Protein AF-A0A1A9WB50-F1 (afdb_monomer_lite)

Sequence (138 aa):
MNKKSAKMNLQHIVDFELKKYSRGNWQLTPVTVKVYDLCKRMRDKTTMAYEAWTQYVITKDNEKIPCFGKGVRTGDPMILNIVIYHHVPFAAKAEYGVVGMNMEGRYKEVAIFQAFDKKNRLKSQSICVEIPGEIIRI

InterPro domains:
  IPR006601 Uncharacterised protein family DM11, Drosophila melanogaster [SM00675] (5-123)

pLDDT: mean 76.83, std 17.29, range [29.91, 95.75]

Foldseek 3Di:
DDPPPPPWDKKKKKKKWKWADDPNDTHTDPDIDMDIRLLVLLQDCPHLNVLQDNVFWDDDPPDRDDDPQPADPPVDPPDRSDDDTDGDDDDRDDDDDDPPDDPFFKMKMWMWMWMATPVRDTDPDIDIDIGIDGDDDD

Secondary structure (DSSP, 8-state):
----------EEEEEEEEEEEETTEEEEEEEEEEEESHHHHTT-TTSHHHHHTGGGEE-STTPPPPPTT-----S-TTS----PPEE------------S----EEEEEEEEEEEE-TT-PBPS--EEEEEEEEE---

Structure (mmCIF, N/CA/C/O backbone):
data_AF-A0A1A9WB50-F1
#
_entry.id   AF-A0A1A9WB50-F1
#
loop_
_atom_site.group_PDB
_atom_site.id
_atom_site.type_symbol
_atom_site.label_atom_id
_atom_site.label_alt_id
_atom_site.label_comp_id
_atom_site.label_asym_id
_atom_site.label_entity_id
_atom_site.label_seq_id
_atom_site.pdbx_PDB_ins_code
_atom_site.Cartn_x
_atom_site.Cartn_y
_atom_site.Cartn_z
_atom_site.occupancy
_atom_site.B_iso_or_equiv
_atom_site.auth_seq_id
_atom_site.auth_comp_id
_atom_site.auth_asym_id
_atom_site.auth_atom_id
_atom_site.pdbx_PDB_model_num
ATOM 1 N N . MET A 1 1 ? -37.455 9.705 20.189 1.00 31.58 1 MET A N 1
ATOM 2 C CA . MET A 1 1 ? -36.943 8.430 19.629 1.00 31.58 1 MET A CA 1
ATOM 3 C C . MET A 1 1 ? -35.478 8.597 19.233 1.00 31.58 1 MET A C 1
ATOM 5 O O . MET A 1 1 ? -35.180 9.190 18.205 1.00 31.58 1 MET A O 1
ATOM 9 N N . ASN A 1 2 ? -34.558 8.141 20.085 1.00 29.91 2 ASN A N 1
ATOM 10 C CA . ASN A 1 2 ? -33.113 8.285 19.891 1.00 29.91 2 ASN A CA 1
ATOM 11 C C . ASN A 1 2 ? -32.604 7.230 18.892 1.00 29.91 2 ASN A C 1
ATOM 13 O O . ASN A 1 2 ? -32.389 6.076 19.265 1.00 29.91 2 ASN A O 1
ATOM 17 N N . LYS A 1 3 ? -32.372 7.608 17.627 1.00 35.03 3 LYS A N 1
ATOM 18 C CA . LYS A 1 3 ? -31.566 6.795 16.701 1.00 35.03 3 LYS A CA 1
ATOM 19 C C . LYS A 1 3 ? -30.107 6.866 17.158 1.00 35.03 3 LYS A C 1
ATOM 21 O O . LYS A 1 3 ? -29.318 7.649 16.636 1.00 35.03 3 LYS A O 1
ATOM 26 N N . LYS A 1 4 ? -29.730 6.038 18.140 1.00 35.78 4 LYS A N 1
ATOM 27 C CA . LYS A 1 4 ? -28.322 5.694 18.374 1.00 35.78 4 LYS A CA 1
ATOM 28 C C . LYS A 1 4 ? -27.824 5.024 17.094 1.00 35.78 4 LYS A C 1
ATOM 30 O O . LYS A 1 4 ? -28.074 3.846 16.865 1.00 35.78 4 LYS A O 1
ATOM 35 N N . SER A 1 5 ? -27.189 5.811 16.226 1.00 33.16 5 SER A N 1
ATOM 36 C CA . SER A 1 5 ? -26.519 5.346 15.015 1.00 33.16 5 SER A CA 1
ATOM 37 C C . SER A 1 5 ? -25.542 4.243 15.415 1.00 33.16 5 SER A C 1
ATOM 39 O O . SER A 1 5 ? -24.488 4.520 15.988 1.00 33.16 5 SER A O 1
ATOM 41 N N . ALA A 1 6 ? -25.916 2.987 15.167 1.00 34.47 6 ALA A N 1
ATOM 42 C CA . ALA A 1 6 ? -25.081 1.835 15.449 1.00 34.47 6 ALA A CA 1
ATOM 43 C C . ALA A 1 6 ? -23.735 2.033 14.738 1.00 34.47 6 ALA A C 1
ATOM 45 O O . ALA A 1 6 ? -23.675 2.118 13.511 1.00 34.47 6 ALA A O 1
ATOM 46 N N . LYS A 1 7 ? -22.647 2.155 15.508 1.00 41.47 7 LYS A N 1
ATOM 47 C CA . LYS A 1 7 ? -21.290 2.199 14.959 1.00 41.47 7 LYS A CA 1
ATOM 48 C C . LYS A 1 7 ? -21.047 0.877 14.221 1.00 41.47 7 LYS A C 1
ATOM 50 O O . LYS A 1 7 ? -20.912 -0.190 14.825 1.00 41.47 7 LYS A O 1
ATOM 55 N N . MET A 1 8 ? -21.061 0.942 12.895 1.00 46.72 8 MET A N 1
ATOM 56 C CA . MET A 1 8 ? -20.751 -0.183 12.025 1.00 46.72 8 MET A CA 1
ATOM 57 C C . MET A 1 8 ? -19.227 -0.363 12.014 1.00 46.72 8 MET A C 1
ATOM 59 O O . MET A 1 8 ? -18.501 0.486 11.499 1.00 46.72 8 MET A O 1
ATOM 63 N N . ASN A 1 9 ? -18.737 -1.430 12.652 1.00 56.41 9 ASN A N 1
ATOM 64 C CA . ASN A 1 9 ? -17.346 -1.865 12.524 1.00 56.41 9 ASN A CA 1
ATOM 65 C C . ASN A 1 9 ? -17.189 -2.496 11.138 1.00 56.41 9 ASN A C 1
ATOM 67 O O . ASN A 1 9 ? -17.844 -3.494 10.854 1.00 56.41 9 ASN A O 1
ATOM 71 N N . LEU A 1 10 ? -16.395 -1.850 10.289 1.00 63.81 10 LEU A N 1
ATOM 72 C CA . LEU A 1 10 ? -16.093 -2.255 8.919 1.00 63.81 10 LEU A CA 1
ATOM 73 C C . LEU A 1 10 ? -14.678 -2.831 8.894 1.00 63.81 10 LEU A C 1
ATOM 75 O O . LEU A 1 10 ? -13.762 -2.209 9.446 1.00 63.81 10 LEU A O 1
ATOM 79 N N . GLN A 1 11 ? -14.510 -3.973 8.238 1.00 74.44 11 GLN A N 1
ATOM 80 C CA . GLN A 1 11 ? -13.194 -4.515 7.918 1.00 74.44 11 GLN A CA 1
ATOM 81 C C . GLN A 1 11 ? -12.727 -3.896 6.598 1.00 74.44 11 GLN A C 1
ATOM 83 O O . GLN A 1 11 ? -13.507 -3.789 5.653 1.00 74.44 11 GLN A O 1
ATOM 88 N N . HIS A 1 12 ? -11.477 -3.435 6.554 1.00 84.38 12 HIS A N 1
ATOM 89 C CA . HIS A 1 12 ? -10.905 -2.778 5.375 1.00 84.38 12 HIS A CA 1
ATOM 90 C C . HIS A 1 12 ? -9.689 -3.567 4.922 1.00 84.38 12 HIS A C 1
ATOM 92 O O . HIS A 1 12 ? -8.732 -3.706 5.688 1.00 84.38 12 HIS A O 1
ATOM 98 N N . ILE A 1 13 ? -9.755 -4.081 3.703 1.00 88.25 13 ILE A N 1
ATOM 99 C CA . ILE A 1 13 ? -8.689 -4.849 3.072 1.00 88.25 13 ILE A CA 1
ATOM 100 C C . ILE A 1 13 ? -8.138 -4.014 1.925 1.00 88.25 13 ILE A C 1
ATOM 102 O O . ILE A 1 13 ? -8.900 -3.351 1.220 1.00 88.25 13 ILE A O 1
ATOM 106 N N . VAL A 1 14 ? -6.820 -4.028 1.768 1.00 89.62 14 VAL A N 1
ATOM 107 C CA . VAL A 1 14 ? -6.163 -3.477 0.584 1.00 89.62 14 VAL A CA 1
ATOM 108 C C . VAL A 1 14 ? -5.287 -4.541 -0.031 1.00 89.62 14 VAL A C 1
ATOM 110 O O . VAL A 1 14 ? -4.489 -5.159 0.670 1.00 89.62 14 VAL A O 1
ATOM 113 N N . ASP A 1 15 ? -5.447 -4.730 -1.328 1.00 92.12 15 ASP A N 1
ATOM 114 C CA . ASP A 1 15 ? -4.567 -5.544 -2.149 1.00 92.12 15 ASP A CA 1
ATOM 115 C C . ASP A 1 15 ? -3.651 -4.634 -2.953 1.00 92.12 15 ASP A C 1
ATOM 117 O O . ASP A 1 15 ? -4.130 -3.733 -3.634 1.00 92.12 15 ASP A O 1
ATOM 121 N N . PHE A 1 16 ? -2.350 -4.873 -2.863 1.00 92.75 16 PHE A N 1
ATOM 122 C CA . PHE A 1 16 ? -1.329 -4.208 -3.653 1.00 92.75 16 PHE A CA 1
ATOM 123 C C . PHE A 1 16 ? -0.746 -5.206 -4.645 1.00 92.75 16 PHE A C 1
ATOM 125 O O . PHE A 1 16 ? -0.238 -6.264 -4.262 1.00 92.75 16 PHE A O 1
ATOM 132 N N . GLU A 1 17 ? -0.807 -4.855 -5.922 1.00 94.94 17 GLU A N 1
ATOM 133 C CA . GLU A 1 17 ? -0.190 -5.596 -7.013 1.00 94.94 17 GLU A CA 1
ATOM 134 C C . GLU A 1 17 ? 0.879 -4.730 -7.664 1.00 94.94 17 GLU A C 1
ATOM 136 O O . GLU A 1 17 ? 0.584 -3.646 -8.173 1.00 94.94 17 GLU A O 1
ATOM 141 N N . LEU A 1 18 ? 2.113 -5.223 -7.719 1.00 93.00 18 LEU A N 1
ATOM 142 C CA . LEU A 1 18 ? 3.160 -4.558 -8.478 1.00 93.00 18 LEU A CA 1
ATOM 143 C C . LEU A 1 18 ? 3.188 -5.118 -9.904 1.00 93.00 18 LEU A C 1
ATOM 145 O O . LEU A 1 18 ? 3.350 -6.326 -10.109 1.00 93.00 18 LEU A O 1
ATOM 149 N N . LYS A 1 19 ? 3.047 -4.243 -10.903 1.00 95.25 19 LYS A N 1
ATOM 150 C CA . LYS A 1 19 ? 3.078 -4.601 -12.328 1.00 95.25 19 LYS A CA 1
ATOM 151 C C . LYS A 1 19 ? 4.270 -3.948 -13.008 1.00 95.25 19 LYS A C 1
ATOM 153 O O . LYS A 1 19 ? 4.469 -2.746 -12.872 1.00 95.25 19 LYS A O 1
ATOM 158 N N . LYS A 1 20 ? 5.036 -4.724 -13.774 1.00 94.38 20 LYS A N 1
ATOM 159 C CA . LYS A 1 20 ? 6.160 -4.247 -14.588 1.00 94.38 20 LYS A CA 1
ATOM 160 C C . LYS A 1 20 ? 5.695 -4.003 -16.014 1.00 94.38 20 LYS A C 1
ATOM 162 O O . LYS A 1 20 ? 5.036 -4.856 -16.604 1.00 94.38 20 LYS A O 1
ATOM 167 N N . TYR A 1 21 ? 6.059 -2.872 -16.598 1.00 95.31 21 TYR A N 1
ATOM 168 C CA . TYR A 1 21 ? 5.835 -2.640 -18.018 1.00 95.31 21 TYR A CA 1
ATOM 169 C C . TYR A 1 21 ? 6.881 -3.396 -18.842 1.00 95.31 21 TYR A C 1
ATOM 171 O O . TYR A 1 21 ? 8.083 -3.194 -18.671 1.00 95.31 21 TYR A O 1
ATOM 179 N N . SER A 1 22 ? 6.437 -4.270 -19.743 1.00 92.88 22 SER A N 1
ATOM 180 C CA . SER A 1 22 ? 7.311 -5.025 -20.640 1.00 92.88 22 SER A CA 1
ATOM 181 C C . SER A 1 22 ? 6.629 -5.248 -21.984 1.00 92.88 22 SER A C 1
ATOM 183 O O . SER A 1 22 ? 5.461 -5.632 -22.039 1.00 92.88 22 SER A O 1
ATOM 185 N N . ARG A 1 23 ? 7.364 -5.000 -23.077 1.00 92.44 23 ARG A N 1
ATOM 186 C CA . ARG A 1 23 ? 6.921 -5.247 -24.464 1.00 92.44 23 ARG A CA 1
ATOM 187 C C . ARG A 1 23 ? 5.527 -4.683 -24.793 1.00 92.44 23 ARG A C 1
ATOM 189 O O . ARG A 1 23 ? 4.734 -5.334 -25.462 1.00 92.44 23 ARG A O 1
ATOM 196 N N . GLY A 1 24 ? 5.225 -3.477 -24.315 1.00 92.69 24 GLY A N 1
ATOM 197 C CA . GLY A 1 24 ? 3.960 -2.804 -24.624 1.00 92.69 24 GLY A CA 1
ATOM 198 C C . GLY A 1 24 ? 2.801 -3.104 -23.670 1.00 92.69 24 GLY A C 1
ATOM 199 O O . GLY A 1 24 ? 1.713 -2.581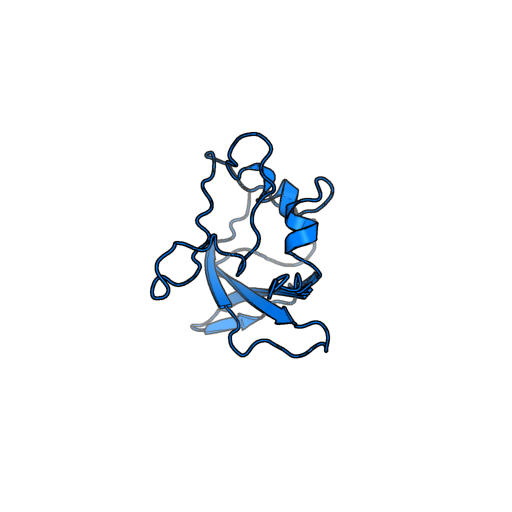 -23.883 1.00 92.69 24 GLY A O 1
ATOM 200 N N . ASN A 1 25 ? 2.995 -3.923 -22.628 1.00 95.62 25 ASN A N 1
ATOM 201 C CA . ASN A 1 25 ? 1.921 -4.272 -21.698 1.00 95.62 25 ASN A CA 1
ATOM 202 C C . ASN A 1 25 ? 2.396 -4.354 -20.235 1.00 95.62 25 ASN A C 1
ATOM 204 O O . ASN A 1 25 ? 3.578 -4.545 -19.947 1.00 95.62 25 ASN A O 1
ATOM 208 N N . TRP A 1 26 ? 1.457 -4.223 -19.302 1.00 95.75 26 TRP A N 1
ATOM 209 C CA . TRP A 1 26 ? 1.679 -4.374 -17.868 1.00 95.75 26 TRP A CA 1
ATOM 210 C C . TRP A 1 26 ? 1.607 -5.849 -17.468 1.00 95.75 26 TRP A C 1
ATOM 212 O O . TRP A 1 26 ? 0.557 -6.476 -17.573 1.00 95.75 26 TRP A O 1
ATOM 222 N N . GLN A 1 27 ? 2.720 -6.390 -16.982 1.00 94.19 27 GLN A N 1
ATOM 223 C CA . GLN A 1 27 ? 2.848 -7.768 -16.516 1.00 94.19 27 GLN A CA 1
ATOM 224 C C . GLN A 1 27 ? 2.839 -7.805 -14.989 1.00 94.19 27 GLN A C 1
ATOM 226 O O . GLN A 1 27 ? 3.559 -7.036 -14.349 1.00 94.19 27 GLN A O 1
ATOM 231 N N . LEU A 1 28 ? 2.038 -8.691 -14.398 1.00 92.75 28 LEU A N 1
ATOM 232 C CA . LEU A 1 28 ? 2.035 -8.896 -12.950 1.00 92.75 28 LEU A CA 1
ATOM 233 C C . LEU A 1 28 ? 3.388 -9.463 -12.503 1.00 92.75 28 LEU A C 1
ATOM 235 O O . LEU A 1 28 ? 3.924 -10.377 -13.129 1.00 92.75 28 LEU A O 1
ATOM 239 N N . THR A 1 29 ? 3.941 -8.910 -11.430 1.00 89.75 29 THR A N 1
ATOM 240 C CA . THR A 1 29 ? 5.152 -9.443 -10.798 1.00 89.75 29 THR A CA 1
ATOM 241 C C . THR A 1 29 ? 4.782 -10.420 -9.675 1.00 89.75 29 THR A C 1
ATOM 243 O O . THR A 1 29 ? 3.642 -10.413 -9.212 1.00 89.75 29 THR A O 1
ATOM 246 N N . PRO A 1 30 ? 5.729 -11.228 -9.165 1.00 88.06 30 PRO A N 1
ATOM 247 C CA . PRO A 1 30 ? 5.493 -12.043 -7.970 1.00 88.06 30 PRO A CA 1
ATOM 248 C C . PRO A 1 30 ? 5.190 -11.223 -6.701 1.00 88.06 30 PRO A C 1
ATOM 250 O O . PRO A 1 30 ? 4.746 -11.782 -5.700 1.00 88.06 30 PRO A O 1
ATOM 253 N N . VAL A 1 31 ? 5.440 -9.908 -6.719 1.00 86.06 31 VAL A N 1
ATOM 254 C CA . VAL A 1 31 ? 5.224 -9.025 -5.572 1.00 86.06 31 VAL A CA 1
ATOM 255 C C . VAL A 1 31 ? 3.743 -8.665 -5.483 1.00 86.06 31 VAL A C 1
ATOM 257 O O . VAL A 1 31 ? 3.226 -7.834 -6.234 1.00 86.06 31 VAL A O 1
ATOM 260 N N . THR A 1 32 ? 3.069 -9.298 -4.526 1.00 89.19 32 THR A N 1
ATOM 261 C CA . THR A 1 32 ? 1.690 -8.999 -4.134 1.00 89.19 32 THR A CA 1
ATOM 262 C C . THR A 1 32 ? 1.615 -8.889 -2.616 1.00 89.19 32 THR A C 1
ATOM 264 O O . THR A 1 32 ? 2.225 -9.679 -1.895 1.00 89.19 32 THR A O 1
ATOM 267 N N . VAL A 1 33 ? 0.895 -7.887 -2.113 1.00 88.75 33 VAL A N 1
ATOM 268 C CA . VAL A 1 33 ? 0.768 -7.638 -0.672 1.00 88.75 33 VAL A CA 1
ATOM 269 C C . VAL A 1 33 ? -0.693 -7.411 -0.328 1.00 88.75 33 VAL A C 1
ATOM 271 O O . VAL A 1 33 ? -1.330 -6.509 -0.858 1.00 88.75 33 VAL A O 1
ATOM 274 N N . LYS A 1 34 ? -1.220 -8.199 0.611 1.00 91.19 34 LYS A N 1
ATOM 275 C CA . LYS A 1 34 ? -2.572 -8.017 1.147 1.00 91.19 34 LYS A CA 1
ATOM 276 C C . LYS A 1 34 ? -2.502 -7.479 2.569 1.00 91.19 34 LYS A C 1
ATOM 278 O O . LYS A 1 34 ? -1.908 -8.091 3.458 1.00 91.19 34 LYS A O 1
ATOM 283 N N . VAL A 1 35 ? -3.141 -6.339 2.799 1.00 88.50 35 VAL A N 1
ATOM 284 C CA . VAL A 1 35 ? -3.196 -5.669 4.095 1.00 88.50 35 VAL A CA 1
ATOM 285 C C . VAL A 1 35 ? -4.594 -5.784 4.681 1.00 88.50 35 VAL A C 1
ATOM 287 O O . VAL A 1 35 ? -5.549 -5.196 4.180 1.00 88.50 35 VAL A O 1
ATOM 290 N N . TYR A 1 36 ? -4.698 -6.506 5.794 1.00 88.00 36 TYR A N 1
ATOM 291 C CA . TYR A 1 36 ? -5.926 -6.605 6.579 1.00 88.00 36 TYR A CA 1
ATOM 292 C C . TYR A 1 36 ? -6.020 -5.489 7.617 1.00 88.00 36 TYR A C 1
ATOM 294 O O . TYR A 1 36 ? -5.018 -5.104 8.230 1.00 88.00 36 TYR A O 1
ATOM 302 N N . ASP A 1 37 ? -7.250 -5.024 7.839 1.00 87.06 37 ASP A N 1
ATOM 303 C CA . ASP A 1 37 ? -7.597 -3.961 8.779 1.00 87.06 37 ASP A CA 1
ATOM 304 C C . ASP A 1 37 ? -6.734 -2.711 8.593 1.00 87.06 37 ASP A C 1
ATOM 306 O O . ASP A 1 37 ? -6.167 -2.176 9.550 1.00 87.06 37 ASP A O 1
ATOM 310 N N . LEU A 1 38 ? -6.657 -2.215 7.353 1.00 85.50 38 LEU A N 1
ATOM 311 C CA . LEU A 1 38 ? -5.827 -1.064 6.986 1.00 85.50 38 LEU A CA 1
ATOM 312 C C . LEU A 1 38 ? -6.000 0.112 7.960 1.00 85.50 38 LEU A C 1
ATOM 314 O O . LEU A 1 38 ? -5.017 0.634 8.472 1.00 85.50 38 LEU A O 1
ATOM 318 N N . CYS A 1 39 ? -7.240 0.474 8.310 1.00 84.19 39 CYS A N 1
ATOM 319 C CA . CYS A 1 39 ? -7.516 1.558 9.260 1.00 84.19 39 CYS A CA 1
ATOM 320 C C . CYS A 1 39 ? -6.841 1.384 10.625 1.00 84.19 39 CYS A C 1
ATOM 322 O O . CYS A 1 39 ? -6.585 2.366 11.322 1.00 84.19 39 CYS A O 1
ATOM 324 N N . LYS A 1 40 ? -6.703 0.136 11.082 1.00 87.50 40 LYS A N 1
ATOM 325 C CA . LYS A 1 40 ? -6.045 -0.186 12.346 1.00 87.50 40 LYS A CA 1
ATOM 326 C C . LYS A 1 40 ? -4.540 -0.019 12.172 1.00 87.50 40 LYS A C 1
ATOM 328 O O . LYS A 1 40 ? -3.933 0.665 12.986 1.00 87.50 40 LYS A O 1
ATOM 333 N N . ARG A 1 41 ? -3.982 -0.553 11.081 1.00 88.19 41 ARG A N 1
ATOM 334 C CA . ARG A 1 41 ? -2.550 -0.449 10.768 1.00 88.19 41 ARG A CA 1
ATOM 335 C C . ARG A 1 41 ? -2.088 0.995 10.577 1.00 88.19 41 ARG A C 1
ATOM 337 O O . ARG A 1 41 ? -1.109 1.395 11.176 1.00 88.19 41 ARG A O 1
ATOM 344 N N . MET A 1 42 ? -2.875 1.832 9.904 1.00 86.69 42 MET A N 1
ATOM 345 C CA . MET A 1 42 ? -2.630 3.281 9.784 1.00 86.69 42 MET A CA 1
ATOM 346 C C . MET A 1 42 ? -2.504 4.022 11.131 1.00 86.69 42 MET A C 1
ATOM 348 O O . MET A 1 42 ? -2.128 5.185 11.162 1.00 86.69 42 MET A O 1
ATOM 352 N N . ARG A 1 43 ? -2.885 3.413 12.258 1.00 87.06 43 ARG A N 1
ATOM 353 C CA . ARG A 1 43 ? -2.757 4.015 13.597 1.00 87.06 43 ARG A CA 1
ATOM 354 C C . ARG A 1 43 ? -1.732 3.303 14.470 1.00 87.06 43 ARG A C 1
ATOM 356 O O . ARG A 1 43 ? -1.490 3.736 15.592 1.00 87.06 43 ARG A O 1
ATOM 363 N N . ASP A 1 44 ? -1.181 2.202 13.981 1.00 89.00 44 ASP A N 1
ATOM 364 C CA . ASP A 1 44 ? -0.247 1.366 14.706 1.00 89.00 44 ASP A CA 1
ATOM 365 C C . ASP A 1 44 ? 1.176 1.720 14.281 1.00 89.00 44 ASP A C 1
ATOM 367 O O . ASP A 1 44 ? 1.597 1.409 13.164 1.00 89.00 44 ASP A O 1
ATOM 371 N N . LYS A 1 45 ? 1.903 2.358 15.206 1.00 88.62 45 LYS A N 1
ATOM 372 C CA . LYS A 1 45 ? 3.266 2.867 15.001 1.00 88.62 45 LYS A CA 1
ATOM 373 C C . LYS A 1 45 ? 4.286 1.786 14.650 1.00 88.62 45 LYS A C 1
ATOM 375 O O . LYS A 1 45 ? 5.368 2.118 14.193 1.00 88.62 45 LYS A O 1
ATOM 380 N N . THR A 1 46 ? 3.949 0.520 14.876 1.00 88.06 46 THR A N 1
ATOM 381 C CA . THR A 1 46 ? 4.823 -0.624 14.588 1.00 88.06 46 THR A CA 1
ATOM 382 C C . THR A 1 46 ? 4.638 -1.180 13.178 1.00 88.06 46 THR A C 1
ATOM 384 O O . THR A 1 46 ? 5.333 -2.112 12.784 1.00 88.06 46 THR A O 1
ATOM 387 N N . THR A 1 47 ? 3.679 -0.655 12.410 1.00 86.94 47 THR A N 1
ATOM 388 C CA . THR A 1 47 ? 3.351 -1.195 11.089 1.00 86.94 47 THR A CA 1
ATOM 389 C C . THR A 1 47 ? 3.958 -0.374 9.960 1.00 86.94 47 THR A C 1
ATOM 391 O O . THR A 1 47 ? 3.994 0.854 10.013 1.00 86.94 47 THR A O 1
ATOM 394 N N . MET A 1 48 ? 4.301 -1.063 8.868 1.00 82.25 48 MET A N 1
ATOM 395 C CA . MET A 1 48 ? 4.801 -0.452 7.631 1.00 82.25 48 MET A CA 1
ATOM 396 C C . MET A 1 48 ? 3.873 0.643 7.083 1.00 82.25 48 MET A C 1
ATOM 398 O O . MET A 1 48 ? 4.345 1.623 6.530 1.00 82.25 48 MET A O 1
ATOM 402 N N . ALA A 1 49 ? 2.551 0.523 7.261 1.00 84.00 49 ALA A N 1
ATOM 403 C CA . ALA A 1 49 ? 1.611 1.558 6.825 1.00 84.00 49 ALA A CA 1
ATOM 404 C C . ALA A 1 49 ? 1.793 2.880 7.595 1.00 84.00 49 ALA A C 1
ATOM 406 O O . ALA A 1 49 ? 1.627 3.956 7.018 1.00 84.00 49 ALA A O 1
ATOM 407 N N . TYR A 1 50 ? 2.133 2.805 8.886 1.00 86.00 50 TYR A N 1
ATOM 408 C CA . TYR A 1 50 ? 2.400 3.989 9.694 1.00 86.00 50 TYR A CA 1
ATOM 409 C C . TYR A 1 50 ? 3.760 4.593 9.383 1.00 86.00 50 TYR A C 1
ATOM 411 O O . TYR A 1 50 ? 3.849 5.794 9.135 1.00 86.00 50 TYR A O 1
ATOM 419 N N . GLU A 1 51 ? 4.788 3.753 9.340 1.00 87.06 51 GLU A N 1
ATOM 420 C CA . GLU A 1 51 ? 6.162 4.168 9.075 1.00 87.06 51 GLU A CA 1
ATOM 421 C C . GLU A 1 51 ? 6.344 4.716 7.649 1.00 87.06 51 GLU A C 1
ATOM 423 O O . GLU A 1 51 ? 6.890 5.795 7.457 1.00 87.06 51 GLU A O 1
ATOM 428 N N . ALA A 1 52 ? 5.824 4.044 6.624 1.00 82.75 52 ALA A N 1
ATOM 429 C CA . ALA A 1 52 ? 6.024 4.492 5.247 1.00 82.75 52 ALA A CA 1
ATOM 430 C C . ALA A 1 52 ? 5.151 5.700 4.868 1.00 82.75 52 ALA A C 1
ATOM 432 O O . ALA A 1 52 ? 5.468 6.401 3.909 1.00 82.75 52 ALA A O 1
ATOM 433 N N . TRP A 1 53 ? 4.038 5.936 5.575 1.00 85.56 53 TRP A N 1
ATOM 434 C CA . TRP A 1 53 ? 3.027 6.892 5.120 1.00 85.56 53 TRP A CA 1
ATOM 435 C C . TRP A 1 53 ? 2.346 7.683 6.234 1.00 85.56 53 TRP A C 1
ATOM 437 O O . TRP A 1 53 ? 2.442 8.911 6.265 1.00 85.56 53 TRP A O 1
ATOM 447 N N . THR A 1 54 ? 1.589 7.034 7.123 1.00 87.19 54 THR A N 1
ATOM 448 C CA . THR A 1 54 ? 0.602 7.790 7.910 1.00 87.19 54 THR A CA 1
ATOM 449 C C . THR A 1 54 ? 1.193 8.625 9.037 1.00 87.19 54 THR A C 1
ATOM 451 O O . THR A 1 54 ? 0.509 9.527 9.515 1.00 87.19 54 THR A O 1
ATOM 454 N N . GLN A 1 55 ? 2.448 8.395 9.431 1.00 87.06 55 GLN A N 1
ATOM 455 C CA . GLN A 1 55 ? 3.157 9.283 10.357 1.00 87.06 55 GLN A CA 1
ATOM 456 C C . GLN A 1 55 ? 3.326 10.713 9.822 1.00 87.06 55 GLN A C 1
ATOM 458 O O . GLN A 1 55 ? 3.485 11.643 10.606 1.00 87.06 55 GLN A O 1
ATOM 463 N N . TYR A 1 56 ? 3.255 10.893 8.500 1.00 88.81 56 TYR A N 1
ATOM 464 C CA . TYR A 1 56 ? 3.405 12.189 7.841 1.00 88.81 56 TYR A CA 1
ATOM 465 C C . TYR A 1 56 ? 2.067 12.903 7.607 1.00 88.81 56 TYR A C 1
ATOM 467 O O . TYR A 1 56 ? 2.052 14.001 7.055 1.00 88.81 56 TYR A O 1
ATOM 475 N N . VAL A 1 57 ? 0.940 12.300 8.008 1.00 87.69 57 VAL A N 1
ATOM 476 C CA . VAL A 1 57 ? -0.391 12.915 7.912 1.00 87.69 57 VAL A CA 1
ATOM 477 C C . VAL A 1 57 ? -0.567 13.937 9.036 1.00 87.69 57 VAL A C 1
ATOM 479 O O . VAL A 1 57 ? -0.528 13.591 10.214 1.00 87.69 57 VAL A O 1
ATOM 482 N N . ILE A 1 58 ? -0.843 15.186 8.669 1.00 84.56 58 ILE A N 1
ATOM 483 C CA . ILE A 1 58 ? -1.217 16.262 9.584 1.00 84.56 58 ILE A CA 1
ATOM 484 C C . ILE A 1 58 ? -2.645 16.004 10.074 1.00 84.56 58 ILE A C 1
ATOM 486 O O . ILE A 1 58 ? -3.607 16.021 9.302 1.00 84.56 58 ILE A O 1
ATOM 490 N N . THR A 1 59 ? -2.787 15.790 11.377 1.00 79.00 59 THR A N 1
ATOM 491 C CA . THR A 1 59 ? -4.076 15.739 12.076 1.00 79.00 59 THR A CA 1
ATOM 492 C C . THR A 1 59 ? -4.237 16.982 12.941 1.00 79.00 59 THR A C 1
ATOM 494 O O . THR A 1 59 ? -3.247 17.498 13.455 1.00 79.00 59 THR A O 1
ATOM 497 N N . LYS A 1 60 ? -5.474 17.449 13.156 1.00 73.25 60 LYS A N 1
ATOM 498 C CA . LYS A 1 60 ? -5.740 18.427 14.223 1.00 73.25 60 LYS A CA 1
ATOM 499 C C . LYS A 1 60 ? -5.373 17.806 15.575 1.00 73.25 60 LYS A C 1
ATOM 501 O O . LYS A 1 60 ? -5.481 16.588 15.726 1.00 73.25 60 LYS A O 1
ATOM 506 N N . ASP A 1 61 ? -4.918 18.622 16.523 1.00 56.12 61 ASP A N 1
ATOM 507 C CA . ASP A 1 61 ? -4.341 18.153 17.787 1.00 56.12 61 ASP A CA 1
ATOM 508 C C . ASP A 1 61 ? -5.191 17.060 18.462 1.00 56.12 61 ASP A C 1
ATOM 510 O O . ASP A 1 61 ? -6.382 17.236 18.724 1.00 56.12 61 ASP A O 1
ATOM 514 N N . ASN A 1 62 ? -4.562 15.907 18.728 1.00 57.12 62 ASN A N 1
ATOM 515 C CA . ASN A 1 62 ? -5.153 14.691 19.310 1.00 57.12 62 ASN A CA 1
ATOM 516 C C . ASN A 1 62 ? -6.278 13.992 18.515 1.00 57.12 62 ASN A C 1
ATOM 518 O O . ASN A 1 62 ? -6.864 13.019 19.011 1.00 57.12 62 ASN A O 1
ATOM 522 N N . GLU A 1 63 ? -6.571 14.396 17.278 1.00 71.56 63 GLU A N 1
ATOM 523 C CA . GLU A 1 63 ? -7.517 13.662 16.439 1.00 71.56 63 GLU A CA 1
ATOM 524 C C . GLU A 1 63 ? -6.893 12.387 15.857 1.00 71.56 63 GLU A C 1
ATOM 526 O O . GLU A 1 63 ? -5.758 12.343 15.387 1.00 71.56 63 GLU A O 1
ATOM 531 N N . LYS A 1 64 ? -7.665 11.295 15.872 1.00 73.25 64 LYS A N 1
ATOM 532 C CA . LYS A 1 64 ? -7.235 10.030 15.266 1.00 73.25 64 LYS A CA 1
ATOM 533 C C . LYS A 1 64 ? -7.222 10.174 13.750 1.00 73.25 64 LYS A C 1
ATOM 535 O O . LYS A 1 64 ? -8.222 10.607 13.184 1.00 73.25 64 LYS A O 1
ATOM 540 N N . ILE A 1 65 ? -6.175 9.654 13.105 1.00 78.94 65 ILE A N 1
ATOM 541 C CA . ILE A 1 65 ? -6.076 9.568 11.639 1.00 78.94 65 ILE A CA 1
ATOM 542 C C . ILE A 1 65 ? -7.391 8.995 11.078 1.00 78.94 65 ILE A C 1
ATOM 544 O O . ILE A 1 65 ? -7.797 7.889 11.489 1.00 78.94 65 ILE A O 1
ATOM 548 N N . PRO A 1 66 ? -8.112 9.737 10.214 1.00 75.50 66 PRO A N 1
ATOM 549 C CA . PRO A 1 66 ? -9.377 9.279 9.660 1.00 75.50 66 PRO A CA 1
ATOM 550 C C . PRO A 1 66 ? -9.130 8.065 8.768 1.00 75.50 66 PRO A C 1
ATOM 552 O O . PRO A 1 66 ? -8.056 7.910 8.192 1.00 75.50 66 PRO A O 1
ATOM 555 N N . CYS A 1 67 ? -10.114 7.170 8.672 1.00 76.25 67 CYS A N 1
ATOM 556 C CA . CYS A 1 67 ? -10.020 6.064 7.722 1.00 76.25 67 CYS A CA 1
ATOM 557 C C . CYS A 1 67 ? -10.876 6.328 6.489 1.00 76.25 67 CYS A C 1
ATOM 559 O O . CYS A 1 67 ? -11.925 6.966 6.595 1.00 76.25 67 CYS A O 1
ATOM 561 N N . PHE A 1 68 ? -10.458 5.760 5.361 1.00 68.69 68 PHE A N 1
ATOM 562 C CA . PHE A 1 68 ? -11.202 5.715 4.111 1.00 68.69 68 PHE A CA 1
ATOM 563 C C . PHE A 1 68 ? -12.684 5.362 4.324 1.00 68.69 68 PHE A C 1
ATOM 565 O O . PHE A 1 68 ? -13.030 4.477 5.108 1.00 68.69 68 PHE A O 1
ATOM 572 N N . GLY A 1 69 ? -13.580 6.097 3.660 1.00 56.50 69 GLY A N 1
ATOM 573 C CA . GLY A 1 69 ? -15.030 5.869 3.708 1.00 56.50 69 GLY A CA 1
ATOM 574 C C . GLY A 1 69 ? -15.740 6.315 4.995 1.00 56.50 69 GLY A C 1
ATOM 575 O O . GLY A 1 69 ? -16.970 6.370 5.017 1.00 56.50 69 GLY A O 1
ATOM 576 N N . LYS A 1 70 ? -15.007 6.688 6.053 1.00 53.81 70 LYS A N 1
ATOM 577 C CA . LYS A 1 70 ? -15.537 7.483 7.172 1.00 53.81 70 LYS A CA 1
ATOM 578 C C . LYS A 1 70 ? -15.260 8.959 6.898 1.00 53.81 70 LYS A C 1
ATOM 580 O O . LYS A 1 70 ? -14.490 9.583 7.621 1.00 53.81 70 LYS A O 1
ATOM 585 N N . GLY A 1 71 ? -15.856 9.502 5.838 1.00 43.66 71 GLY A N 1
ATOM 586 C CA . GLY A 1 71 ? -15.858 10.951 5.672 1.00 43.66 71 GLY A CA 1
ATOM 587 C C . GLY A 1 71 ? -16.515 11.605 6.880 1.00 43.66 71 GLY A C 1
ATOM 588 O O . GLY A 1 71 ? -17.417 11.046 7.519 1.00 43.66 71 GLY A O 1
ATOM 589 N N . VAL A 1 72 ? -16.013 12.785 7.219 1.00 39.00 72 VAL A N 1
ATOM 590 C CA . VAL A 1 72 ? -16.767 13.730 8.032 1.00 39.00 72 VAL A CA 1
ATOM 591 C C . VAL A 1 72 ? -18.098 13.907 7.315 1.00 39.00 72 VAL A C 1
ATOM 593 O O . VAL A 1 72 ? -18.111 14.160 6.113 1.00 39.00 72 VAL A O 1
ATOM 596 N N . ARG A 1 73 ? -19.211 13.747 8.035 1.00 40.84 73 ARG A N 1
ATOM 597 C CA . ARG A 1 73 ? -20.505 14.201 7.532 1.00 40.84 73 ARG A CA 1
ATOM 598 C C . ARG A 1 73 ? -20.391 15.707 7.332 1.00 40.84 73 ARG A C 1
ATOM 600 O O . ARG A 1 73 ? -20.627 16.465 8.268 1.00 40.84 73 ARG A O 1
ATOM 607 N N . THR A 1 74 ? -20.002 16.145 6.145 1.00 40.38 74 THR A N 1
ATOM 608 C CA . THR A 1 74 ? -20.395 17.464 5.680 1.00 40.38 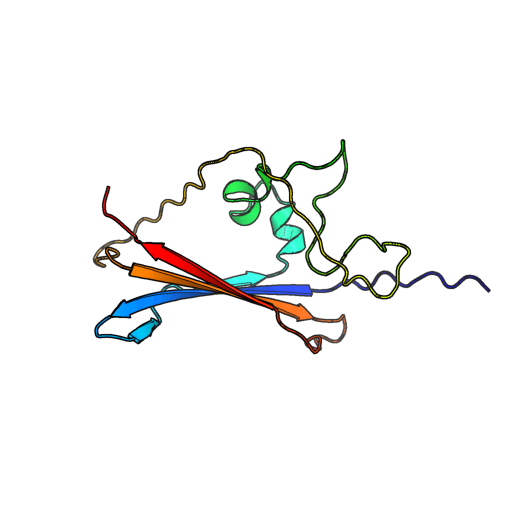74 THR A CA 1
ATOM 609 C C . THR A 1 74 ? -21.919 17.465 5.708 1.00 40.38 74 THR A C 1
ATOM 611 O O . THR A 1 74 ? -22.548 16.476 5.334 1.00 40.38 74 THR A O 1
ATOM 614 N N . GLY A 1 75 ? -22.529 18.526 6.239 1.00 40.81 75 GLY A N 1
ATOM 615 C CA . GLY A 1 75 ? -23.991 18.641 6.343 1.00 40.81 75 GLY A CA 1
ATOM 616 C C . GLY A 1 75 ? -24.717 18.579 4.992 1.00 40.81 75 GLY A C 1
ATOM 617 O O . GLY A 1 75 ? -25.943 18.577 4.964 1.00 40.81 75 GLY A O 1
ATOM 618 N N . ASP A 1 76 ? -23.960 18.502 3.898 1.00 45.66 76 ASP A N 1
ATOM 619 C CA . ASP A 1 76 ? -24.426 18.342 2.537 1.00 45.66 76 ASP A CA 1
ATOM 620 C C . ASP A 1 76 ? -24.494 16.847 2.144 1.00 45.66 76 ASP A C 1
ATOM 622 O O . ASP A 1 76 ? -23.453 16.187 2.033 1.00 45.66 76 ASP A O 1
ATOM 626 N N . PRO A 1 77 ? -25.700 16.289 1.929 1.00 51.41 77 PRO A N 1
ATOM 627 C CA . PRO A 1 77 ? -25.899 14.898 1.530 1.00 51.41 77 PRO A CA 1
ATOM 628 C C . PRO A 1 77 ? -25.430 14.581 0.099 1.00 51.41 77 PRO A C 1
ATOM 630 O O . PRO A 1 77 ? -25.432 13.405 -0.270 1.00 51.41 77 PRO A O 1
ATOM 633 N N . MET A 1 78 ? -25.036 15.582 -0.698 1.00 44.84 78 MET A N 1
ATOM 634 C CA . MET A 1 78 ? -24.574 15.411 -2.080 1.00 44.84 78 MET A CA 1
ATOM 635 C C . MET A 1 78 ? -23.045 15.353 -2.206 1.00 44.84 78 MET A C 1
ATOM 637 O O . MET A 1 78 ? -22.524 1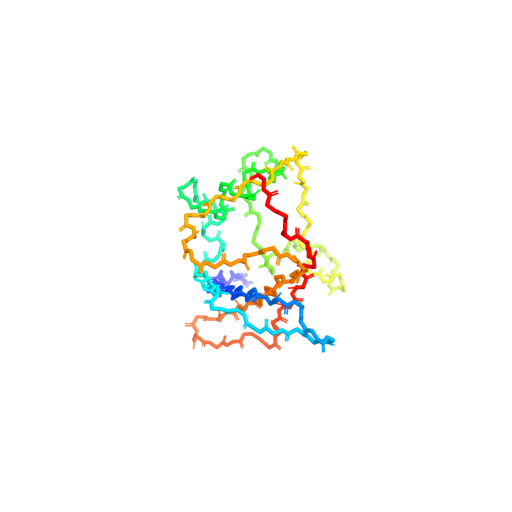4.837 -3.196 1.00 44.84 78 MET A O 1
ATOM 641 N N . ILE A 1 79 ? -22.307 15.832 -1.201 1.00 48.66 79 ILE A N 1
ATOM 642 C CA . ILE A 1 79 ? -20.846 15.749 -1.188 1.00 48.66 79 ILE A CA 1
ATOM 643 C C . ILE A 1 79 ? -20.458 14.347 -0.719 1.00 48.66 79 ILE A C 1
ATOM 645 O O . ILE A 1 79 ? -20.656 13.967 0.438 1.00 48.66 79 ILE A O 1
ATOM 649 N N . LEU A 1 80 ? -19.915 13.554 -1.649 1.00 46.53 80 LEU A N 1
ATOM 650 C CA . LEU A 1 80 ? -19.291 12.271 -1.347 1.00 46.53 80 LEU A CA 1
ATOM 651 C C . LEU A 1 80 ? -18.350 12.467 -0.150 1.00 46.53 80 LEU A C 1
ATOM 653 O O . LEU A 1 80 ? -17.616 13.446 -0.090 1.00 46.53 80 LEU A O 1
ATOM 657 N N . ASN A 1 81 ? -18.395 11.547 0.809 1.00 53.81 81 ASN A N 1
ATOM 658 C CA . ASN A 1 81 ? -17.569 11.537 2.016 1.0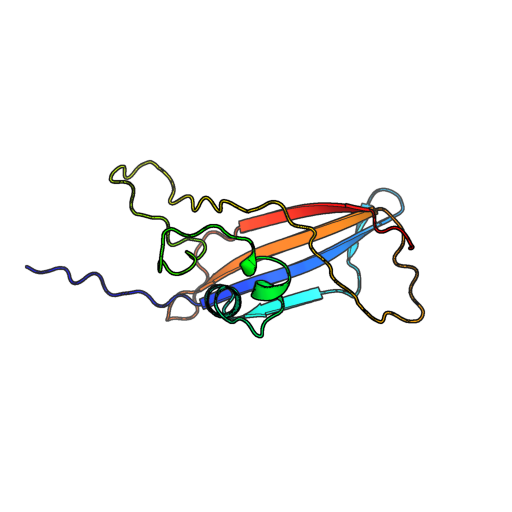0 53.81 81 ASN A CA 1
ATOM 659 C C . ASN A 1 81 ? -16.067 11.441 1.654 1.00 53.81 81 ASN A C 1
ATOM 661 O O . ASN A 1 81 ? -15.470 10.370 1.760 1.00 53.81 81 ASN A O 1
ATOM 665 N N . ILE A 1 82 ? -15.468 12.539 1.187 1.00 57.16 82 ILE A N 1
ATOM 666 C CA . ILE A 1 82 ? -14.070 12.630 0.766 1.00 57.16 82 ILE A CA 1
ATOM 667 C C . ILE A 1 82 ? -13.231 12.878 2.016 1.00 57.16 82 ILE A C 1
ATOM 669 O O . ILE A 1 82 ? -13.443 13.838 2.756 1.00 57.16 82 ILE A O 1
ATOM 673 N N . VAL A 1 83 ? -12.278 11.985 2.265 1.00 67.69 83 VAL A N 1
ATOM 674 C CA . VAL A 1 83 ? -11.257 12.184 3.293 1.00 67.69 83 VAL A CA 1
ATOM 675 C C . VAL A 1 83 ? -10.054 12.814 2.608 1.00 67.69 83 VAL A C 1
ATOM 677 O O . VAL A 1 83 ? -9.432 12.178 1.760 1.00 67.69 83 VAL A O 1
ATOM 680 N N . ILE A 1 84 ? -9.747 14.060 2.962 1.00 73.69 84 ILE A N 1
ATOM 681 C CA . ILE A 1 84 ? -8.537 14.746 2.506 1.00 73.69 84 ILE A CA 1
ATOM 682 C C . ILE A 1 84 ? -7.452 14.508 3.555 1.00 73.69 84 ILE A C 1
ATOM 684 O O . ILE A 1 84 ? -7.629 14.842 4.727 1.00 73.69 84 ILE A O 1
ATOM 688 N N . TYR A 1 85 ? -6.342 13.910 3.131 1.00 78.06 85 TYR A N 1
ATOM 689 C CA . TYR A 1 85 ? -5.151 13.753 3.957 1.00 78.06 85 TYR A CA 1
ATOM 690 C C . TYR A 1 85 ? -4.171 14.870 3.603 1.00 78.06 85 TYR A C 1
ATOM 692 O O . TYR A 1 85 ? -3.731 14.961 2.461 1.00 78.06 85 TYR A O 1
ATOM 700 N N . HIS A 1 86 ? -3.855 15.724 4.574 1.00 83.62 86 HIS A N 1
ATOM 701 C CA . HIS A 1 86 ? -2.783 16.705 4.443 1.00 83.62 86 HIS A CA 1
ATOM 702 C C . HIS A 1 86 ? -1.488 16.077 4.940 1.00 83.62 86 HIS A C 1
ATOM 704 O O . HIS A 1 86 ? -1.486 15.488 6.018 1.00 83.62 86 HIS A O 1
ATOM 710 N N . HIS A 1 87 ? -0.400 16.212 4.187 1.00 84.75 87 HIS A N 1
ATOM 711 C CA . HIS A 1 87 ? 0.901 15.662 4.559 1.00 84.75 87 HIS A CA 1
ATOM 712 C C . HIS A 1 87 ? 1.922 16.768 4.779 1.00 84.75 87 HIS A C 1
ATOM 714 O O . HIS A 1 87 ? 1.919 17.769 4.063 1.00 84.75 87 HIS A O 1
ATOM 720 N N . VAL A 1 88 ? 2.823 16.568 5.740 1.00 88.25 88 VAL A N 1
ATOM 721 C CA . VAL A 1 88 ? 4.106 17.284 5.725 1.00 88.25 88 VAL A CA 1
ATOM 722 C C . VAL A 1 88 ? 4.970 16.729 4.587 1.00 88.25 88 VAL A C 1
ATOM 724 O O . VAL A 1 88 ? 4.812 15.556 4.256 1.00 88.25 88 VAL A O 1
ATOM 727 N N . PRO A 1 89 ? 5.878 17.508 3.974 1.00 87.88 89 PRO A N 1
ATOM 728 C CA . PRO A 1 89 ? 6.808 16.967 2.986 1.00 87.88 89 PRO A CA 1
ATOM 729 C C . PRO A 1 89 ? 7.614 15.803 3.575 1.00 87.88 89 PRO A C 1
ATOM 731 O O . PRO A 1 89 ? 8.216 15.942 4.640 1.00 87.88 89 PRO A O 1
ATOM 734 N N . PHE A 1 90 ? 7.624 14.658 2.893 1.00 84.06 90 PHE A N 1
ATOM 735 C CA . PHE A 1 90 ? 8.361 13.476 3.328 1.00 84.06 90 PHE A CA 1
ATOM 736 C C . PHE A 1 90 ? 8.891 12.679 2.139 1.00 84.06 90 PHE A C 1
ATOM 738 O O . PHE A 1 90 ? 8.320 12.709 1.049 1.00 84.06 90 PHE A O 1
ATOM 745 N N . ALA A 1 91 ? 9.980 11.950 2.371 1.00 79.25 91 ALA A N 1
ATOM 746 C CA . ALA A 1 91 ? 10.469 10.932 1.456 1.00 79.25 91 ALA A CA 1
ATOM 747 C C . ALA A 1 91 ? 10.063 9.563 2.009 1.00 79.25 91 ALA A C 1
ATOM 749 O O . ALA A 1 91 ? 10.525 9.162 3.078 1.00 79.25 91 ALA A O 1
ATOM 750 N N . ALA A 1 92 ? 9.188 8.854 1.295 1.00 72.62 92 ALA A N 1
ATOM 751 C CA . ALA A 1 92 ? 8.875 7.471 1.624 1.00 72.62 92 ALA A CA 1
ATOM 752 C C . ALA A 1 92 ? 10.106 6.609 1.318 1.00 72.62 92 ALA A C 1
ATOM 754 O O . ALA A 1 92 ? 10.547 6.538 0.170 1.00 72.62 92 ALA A O 1
ATOM 755 N N . LYS A 1 93 ? 10.669 5.967 2.341 1.00 68.94 93 LYS A N 1
ATOM 756 C CA . LYS A 1 93 ? 11.776 5.024 2.186 1.00 68.94 93 LYS A CA 1
ATOM 757 C C . LYS A 1 93 ? 11.245 3.610 2.382 1.00 68.94 93 LYS A C 1
ATOM 759 O O . LYS A 1 93 ? 10.672 3.311 3.425 1.00 68.94 93 LYS A O 1
ATOM 764 N N . ALA A 1 94 ? 11.447 2.751 1.391 1.00 67.44 94 ALA A N 1
ATOM 765 C CA . ALA A 1 94 ? 11.144 1.331 1.486 1.00 67.44 94 ALA A CA 1
ATOM 766 C C . ALA A 1 94 ? 12.366 0.541 1.010 1.00 67.44 94 ALA A C 1
ATOM 768 O O . ALA A 1 94 ? 12.790 0.678 -0.136 1.00 67.44 94 ALA A O 1
ATOM 769 N N . GLU A 1 95 ? 12.956 -0.249 1.905 1.00 69.00 95 GLU A N 1
ATOM 770 C CA . GLU A 1 95 ? 14.115 -1.092 1.612 1.00 69.00 95 GLU A CA 1
ATOM 771 C C . GLU A 1 95 ? 13.694 -2.559 1.643 1.00 69.00 95 GLU A C 1
ATOM 773 O O . GLU A 1 95 ? 13.103 -3.030 2.615 1.00 69.00 95 GLU A O 1
ATOM 778 N N . TYR A 1 96 ? 14.019 -3.290 0.578 1.00 69.06 96 TYR A N 1
ATOM 779 C CA . TYR A 1 96 ? 13.733 -4.715 0.468 1.00 69.06 96 TYR A CA 1
ATOM 780 C C . TYR A 1 96 ? 15.000 -5.456 0.048 1.00 69.06 96 TYR A C 1
ATOM 782 O O . TYR A 1 96 ? 15.608 -5.137 -0.973 1.00 69.06 96 TYR A O 1
ATOM 790 N N . GLY A 1 97 ? 15.387 -6.473 0.818 1.00 66.94 97 GLY A N 1
ATOM 791 C CA . GLY A 1 97 ? 16.472 -7.380 0.450 1.00 66.94 97 GLY A CA 1
ATOM 792 C C . GLY A 1 97 ? 16.014 -8.352 -0.634 1.00 66.94 97 GLY A C 1
ATOM 793 O O . GLY A 1 97 ? 15.572 -9.454 -0.322 1.00 66.94 97 GLY A O 1
ATOM 794 N N . VAL A 1 98 ? 16.085 -7.943 -1.901 1.00 67.12 98 VAL A N 1
ATOM 795 C CA . VAL A 1 98 ? 15.730 -8.793 -3.047 1.00 67.12 98 VAL A CA 1
ATOM 796 C C . VAL A 1 98 ? 17.007 -9.303 -3.710 1.00 67.12 98 VAL A C 1
ATOM 798 O O . VAL A 1 98 ? 17.827 -8.517 -4.176 1.00 67.12 98 VAL A O 1
ATOM 801 N N . VAL A 1 99 ? 17.178 -10.625 -3.771 1.00 72.00 99 VAL A N 1
ATOM 802 C CA . VAL A 1 99 ? 18.333 -11.279 -4.410 1.00 72.00 99 VAL A CA 1
ATOM 803 C C . VAL A 1 99 ? 17.883 -11.958 -5.703 1.00 72.00 99 VAL A C 1
ATOM 805 O O . VAL A 1 99 ? 16.864 -12.643 -5.726 1.00 72.00 99 VAL A O 1
ATOM 808 N N . GLY A 1 100 ? 18.646 -11.785 -6.786 1.00 69.81 100 GLY A N 1
ATOM 809 C CA . GLY A 1 100 ? 18.454 -12.534 -8.036 1.00 69.81 100 GLY A CA 1
ATOM 810 C C . GLY A 1 100 ? 17.372 -12.007 -8.988 1.00 69.81 100 GLY A C 1
ATOM 811 O O . GLY A 1 100 ? 17.131 -12.629 -10.019 1.00 69.81 100 GLY A O 1
ATOM 812 N N . MET A 1 101 ? 16.741 -10.864 -8.698 1.00 73.88 101 MET A N 1
ATOM 813 C CA . MET A 1 101 ? 15.742 -10.245 -9.580 1.00 73.88 101 MET A CA 1
ATOM 814 C C . MET A 1 101 ? 16.166 -8.833 -9.990 1.00 73.88 101 MET A C 1
ATOM 816 O O . MET A 1 101 ? 16.354 -7.972 -9.133 1.00 73.88 101 MET A O 1
ATOM 820 N N . ASN A 1 102 ? 16.273 -8.569 -11.300 1.00 79.31 102 ASN A N 1
ATOM 821 C CA . ASN A 1 102 ? 16.431 -7.199 -11.790 1.00 79.31 102 ASN A CA 1
ATOM 822 C C . ASN A 1 102 ? 15.091 -6.448 -11.673 1.00 79.31 102 ASN A C 1
ATOM 824 O O . ASN A 1 102 ? 14.174 -6.626 -12.488 1.00 79.31 102 ASN A O 1
ATOM 828 N N . MET A 1 103 ? 15.010 -5.600 -10.649 1.00 84.94 103 MET A N 1
ATOM 829 C CA . MET A 1 103 ? 13.852 -4.762 -10.357 1.00 84.94 103 MET A CA 1
ATOM 830 C C . MET A 1 103 ? 13.843 -3.444 -11.133 1.00 84.94 103 MET A C 1
ATOM 832 O O . MET A 1 103 ? 12.853 -2.737 -11.040 1.00 84.94 103 MET A O 1
ATOM 836 N N . GLU A 1 104 ? 14.845 -3.123 -11.950 1.00 88.75 104 GLU A N 1
ATOM 837 C CA . GLU A 1 104 ? 14.866 -1.880 -12.728 1.00 88.75 104 GLU A CA 1
ATOM 838 C C . GLU A 1 104 ? 13.758 -1.830 -13.792 1.00 88.75 104 GLU A C 1
ATOM 840 O O . GLU A 1 104 ? 13.357 -2.853 -14.376 1.00 88.75 104 GLU A O 1
ATOM 845 N N . GLY A 1 105 ? 13.280 -0.616 -14.063 1.00 92.00 105 GLY A N 1
ATOM 846 C CA . GLY A 1 105 ?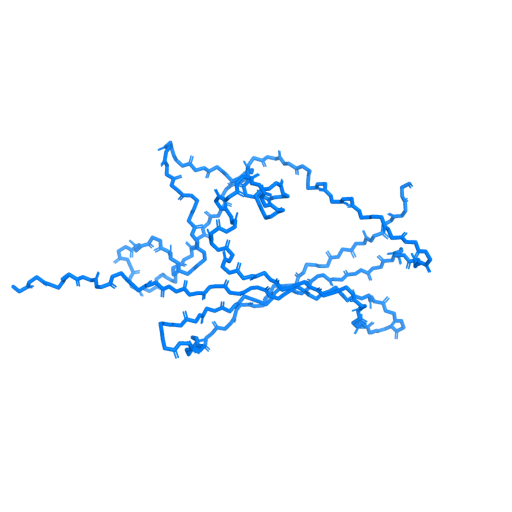 12.362 -0.292 -15.150 1.00 92.00 105 GLY A CA 1
ATOM 847 C C . GLY A 1 105 ? 11.071 0.375 -14.683 1.00 92.00 105 GLY A C 1
ATOM 848 O O . GLY A 1 105 ? 10.928 0.781 -13.533 1.00 92.00 105 GLY A O 1
ATOM 849 N N . ARG A 1 106 ? 10.105 0.488 -15.599 1.00 94.81 106 ARG A N 1
ATOM 850 C CA . ARG A 1 106 ? 8.812 1.127 -15.336 1.00 94.81 106 ARG A CA 1
ATOM 851 C C . ARG A 1 106 ? 7.843 0.158 -14.665 1.00 94.81 106 ARG A C 1
ATOM 853 O O . ARG A 1 106 ? 7.569 -0.921 -15.196 1.00 94.81 106 ARG A O 1
ATOM 860 N N . TYR A 1 107 ? 7.275 0.583 -13.545 1.00 94.06 107 TYR A N 1
ATOM 861 C CA . TYR A 1 107 ? 6.282 -0.159 -12.781 1.00 94.06 107 TYR A CA 1
ATOM 862 C C . TYR A 1 107 ? 5.013 0.660 -12.590 1.00 94.06 107 TYR A C 1
ATOM 864 O O . TYR A 1 107 ? 4.976 1.871 -12.796 1.00 94.06 107 TYR A O 1
ATOM 872 N N . LYS A 1 108 ? 3.952 -0.028 -12.196 1.00 95.25 108 LYS A N 1
ATOM 873 C CA . LYS A 1 108 ? 2.834 0.590 -11.506 1.00 95.25 108 LYS A CA 1
ATOM 874 C C . LYS A 1 108 ? 2.435 -0.279 -10.333 1.00 95.25 108 LYS A C 1
ATOM 876 O O . LYS A 1 108 ? 2.383 -1.504 -10.457 1.00 95.25 108 LYS A O 1
ATOM 881 N N . GLU A 1 109 ? 2.150 0.359 -9.217 1.00 93.38 109 GLU A N 1
ATOM 882 C CA . GLU A 1 109 ? 1.465 -0.271 -8.102 1.00 93.38 109 GLU A CA 1
ATOM 883 C C . GLU A 1 109 ? -0.041 -0.101 -8.307 1.00 93.38 109 GLU A C 1
ATOM 885 O O . GLU A 1 109 ? -0.517 0.995 -8.605 1.00 93.38 109 GLU A O 1
ATOM 890 N N . VAL A 1 110 ? -0.794 -1.189 -8.194 1.00 95.38 110 VAL A N 1
ATOM 891 C CA . VAL A 1 110 ? -2.256 -1.180 -8.235 1.00 95.38 110 VAL A CA 1
ATOM 892 C C . VAL A 1 110 ? -2.754 -1.510 -6.837 1.00 95.38 110 VAL A C 1
ATOM 894 O O . VAL A 1 110 ? -2.557 -2.625 -6.364 1.00 95.38 110 VAL A O 1
ATOM 897 N N . ALA A 1 111 ? -3.392 -0.541 -6.187 1.00 91.38 111 ALA A N 1
ATOM 898 C CA . ALA A 1 111 ? -3.978 -0.683 -4.864 1.00 91.38 111 ALA A CA 1
ATOM 899 C C . ALA A 1 111 ? -5.505 -0.801 -4.971 1.00 91.38 111 ALA A C 1
ATOM 901 O O . ALA A 1 111 ? -6.183 0.125 -5.427 1.00 91.38 111 ALA A O 1
ATOM 902 N N . ILE A 1 112 ? -6.058 -1.931 -4.536 1.00 91.00 112 ILE A N 1
ATOM 903 C CA . ILE A 1 112 ? -7.493 -2.223 -4.556 1.00 91.00 112 ILE A CA 1
ATOM 904 C C . ILE A 1 112 ? -8.010 -2.198 -3.121 1.00 91.00 112 ILE A C 1
ATOM 906 O O . ILE A 1 112 ? -7.754 -3.102 -2.330 1.00 91.00 112 ILE A O 1
ATOM 910 N N . PHE A 1 113 ? -8.766 -1.159 -2.784 1.00 86.94 113 PHE A N 1
ATOM 911 C CA . PHE A 1 113 ? -9.364 -0.968 -1.469 1.00 86.94 113 PHE A CA 1
ATOM 912 C C . PHE A 1 113 ? -10.766 -1.571 -1.437 1.00 86.94 113 PHE A C 1
ATOM 914 O O . PHE A 1 113 ? -11.650 -1.200 -2.216 1.00 86.94 113 PHE A O 1
ATOM 921 N N . GLN A 1 114 ? -10.985 -2.465 -0.480 1.00 87.12 114 GLN A N 1
ATOM 922 C CA . GLN A 1 114 ? -12.239 -3.172 -0.270 1.00 87.12 114 GLN A CA 1
ATOM 923 C C . GLN A 1 114 ? -12.723 -2.970 1.165 1.00 87.12 114 GLN A C 1
ATOM 925 O O . GLN A 1 114 ? -11.957 -3.067 2.126 1.00 87.12 114 GLN A O 1
ATOM 930 N N . ALA A 1 115 ? -14.019 -2.708 1.319 1.00 83.12 115 ALA A N 1
ATOM 931 C CA . ALA A 1 115 ? -14.660 -2.585 2.622 1.00 83.12 115 ALA A CA 1
ATOM 932 C C . ALA A 1 115 ? -15.721 -3.675 2.791 1.00 83.12 115 ALA A C 1
ATOM 934 O O . ALA A 1 115 ? -16.580 -3.852 1.926 1.00 83.12 115 ALA A O 1
ATOM 935 N N . PHE A 1 116 ? -15.690 -4.356 3.931 1.00 80.81 116 PHE A N 1
ATOM 936 C CA . PHE A 1 116 ? -16.606 -5.435 4.282 1.00 80.81 116 PHE A CA 1
ATOM 937 C C . PHE A 1 116 ? -17.463 -5.037 5.482 1.00 80.81 116 PHE A C 1
ATOM 939 O O . PHE A 1 116 ? -16.986 -4.415 6.440 1.00 80.81 116 PHE A O 1
ATOM 946 N N . ASP A 1 117 ? -18.750 -5.381 5.426 1.00 76.44 117 ASP A N 1
ATOM 947 C CA . ASP A 1 117 ? -19.662 -5.226 6.558 1.00 76.44 117 ASP A CA 1
ATOM 948 C C . ASP A 1 117 ? -19.467 -6.327 7.619 1.00 76.44 117 ASP A C 1
ATOM 950 O O . ASP A 1 117 ? -18.696 -7.268 7.450 1.00 76.44 117 ASP A O 1
ATOM 954 N N . LYS A 1 118 ? -20.193 -6.235 8.741 1.00 75.06 118 LYS A N 1
ATOM 955 C CA . LYS A 1 118 ? -20.112 -7.230 9.830 1.00 75.06 118 LYS A CA 1
ATOM 956 C C . LYS A 1 118 ? -20.556 -8.642 9.428 1.00 75.06 118 LYS A C 1
ATOM 958 O O . LYS A 1 118 ? -20.299 -9.581 10.168 1.00 75.06 118 LYS A O 1
ATOM 963 N N . LYS A 1 119 ? -21.269 -8.782 8.309 1.00 80.69 119 LYS A N 1
ATOM 964 C CA . LYS A 1 119 ? -21.695 -10.067 7.742 1.00 80.69 119 LYS A CA 1
ATOM 965 C C . LYS A 1 119 ? -20.709 -10.552 6.671 1.00 80.69 119 LYS A C 1
ATOM 967 O O . LYS A 1 119 ? -21.050 -11.442 5.903 1.00 80.69 119 LYS A O 1
ATOM 972 N N . ASN A 1 120 ? -19.515 -9.952 6.619 1.00 75.12 120 ASN A N 1
ATOM 973 C CA . ASN A 1 120 ? -18.462 -10.218 5.648 1.00 75.12 120 ASN A CA 1
ATOM 974 C C . ASN A 1 120 ? -18.902 -10.013 4.190 1.00 75.12 120 ASN A C 1
ATOM 976 O O . ASN A 1 120 ? -18.404 -10.662 3.274 1.00 75.12 120 ASN A O 1
ATOM 980 N N . ARG A 1 121 ? -19.865 -9.113 3.962 1.00 78.94 121 ARG A N 1
ATOM 981 C CA . ARG A 1 121 ? -20.329 -8.776 2.616 1.00 78.94 121 ARG A CA 1
ATOM 982 C C . ARG A 1 121 ? -19.538 -7.588 2.101 1.00 78.94 121 ARG A C 1
ATOM 984 O O . ARG A 1 121 ? -19.453 -6.559 2.779 1.00 78.94 121 ARG A O 1
ATOM 991 N N . LEU A 1 122 ? -18.990 -7.735 0.898 1.00 78.31 122 LEU A N 1
ATOM 992 C CA . LEU A 1 122 ? -18.316 -6.656 0.189 1.00 78.31 122 LEU A CA 1
ATOM 993 C C . LEU A 1 122 ? -19.306 -5.502 -0.023 1.00 78.31 122 LEU A C 1
ATOM 995 O O . LEU A 1 122 ? -20.417 -5.704 -0.518 1.00 78.31 122 LEU A O 1
ATOM 999 N N . LYS A 1 123 ? -18.922 -4.282 0.358 1.00 75.06 123 LYS A N 1
ATOM 1000 C CA . LYS A 1 123 ? -19.672 -3.089 -0.042 1.00 75.06 123 LYS A CA 1
ATOM 1001 C C . LYS A 1 123 ? -19.549 -2.908 -1.553 1.00 75.06 123 LYS A C 1
ATOM 1003 O O . LYS A 1 123 ? -18.471 -3.072 -2.103 1.00 75.06 123 LYS A O 1
ATOM 1008 N N . SER A 1 124 ? -20.644 -2.517 -2.203 1.00 63.25 124 SER A N 1
ATOM 1009 C CA . SER A 1 124 ? -20.821 -2.489 -3.665 1.00 63.25 124 SER A CA 1
ATOM 1010 C C . SER A 1 124 ? -19.813 -1.659 -4.476 1.00 63.25 124 SER A C 1
ATOM 1012 O O . SER A 1 124 ? -19.899 -1.656 -5.698 1.00 63.25 124 SER A O 1
ATOM 1014 N N . GLN A 1 125 ? -18.881 -0.945 -3.842 1.00 69.94 125 GLN A N 1
ATOM 1015 C CA . GLN A 1 125 ? -17.863 -0.143 -4.513 1.00 69.94 125 GLN A CA 1
ATOM 1016 C C . GLN A 1 125 ? -16.492 -0.406 -3.882 1.00 69.94 125 GLN A C 1
ATOM 1018 O O . GLN A 1 125 ? -16.274 -0.107 -2.706 1.00 69.94 125 GLN A O 1
ATOM 1023 N N . SER A 1 126 ? -15.576 -0.961 -4.675 1.00 79.88 126 SER A N 1
ATOM 1024 C CA . SER A 1 126 ? -14.138 -0.982 -4.398 1.00 79.88 126 SER A CA 1
ATOM 1025 C C . SER A 1 126 ? -13.473 0.239 -5.028 1.00 79.88 126 SER A C 1
ATOM 1027 O O . SER A 1 126 ? -13.886 0.679 -6.101 1.00 79.88 126 SER A O 1
ATOM 1029 N N . ILE A 1 127 ? -12.429 0.765 -4.393 1.00 83.19 127 ILE A N 1
ATOM 1030 C CA . ILE A 1 127 ? -11.622 1.854 -4.958 1.00 83.19 127 ILE A CA 1
ATOM 1031 C C . ILE A 1 127 ? -10.354 1.234 -5.540 1.00 83.19 127 ILE A C 1
ATOM 1033 O O . ILE A 1 127 ? -9.682 0.473 -4.851 1.00 83.19 127 ILE A O 1
ATOM 1037 N N . CYS A 1 128 ? -10.036 1.546 -6.794 1.00 88.25 128 CYS A N 1
ATOM 1038 C CA . CYS A 1 128 ? -8.789 1.147 -7.439 1.00 88.25 128 CYS A CA 1
ATOM 1039 C C . CYS A 1 128 ? -7.924 2.389 -7.652 1.00 88.25 128 CYS A C 1
ATOM 1041 O O . CYS A 1 128 ? -8.387 3.362 -8.247 1.00 88.25 128 CYS A O 1
ATOM 1043 N N . VAL A 1 129 ? -6.686 2.352 -7.170 1.00 89.19 129 VAL A N 1
ATOM 1044 C CA . VAL A 1 129 ? -5.692 3.412 -7.354 1.00 89.19 129 VAL A CA 1
ATOM 1045 C C . VAL A 1 129 ? -4.503 2.818 -8.090 1.00 89.19 129 VAL A C 1
ATOM 1047 O O . VAL A 1 129 ? -3.985 1.782 -7.684 1.00 89.19 129 VAL A O 1
ATOM 1050 N N . GLU A 1 130 ? -4.076 3.466 -9.170 1.00 93.88 130 GLU A N 1
ATOM 1051 C CA . GLU A 1 130 ? -2.857 3.099 -9.886 1.00 93.88 130 GLU A CA 1
ATOM 1052 C C . GLU A 1 130 ? -1.790 4.171 -9.670 1.00 93.88 130 GLU A C 1
ATOM 1054 O O . GLU A 1 130 ? -2.040 5.355 -9.896 1.00 93.88 130 GLU A O 1
ATOM 1059 N N . ILE A 1 131 ? -0.601 3.750 -9.247 1.00 91.75 131 ILE A N 1
ATOM 1060 C CA . ILE A 1 131 ? 0.544 4.622 -8.986 1.00 91.75 131 ILE A CA 1
ATOM 1061 C C . ILE A 1 131 ? 1.667 4.201 -9.941 1.00 91.75 131 ILE A C 1
ATOM 1063 O O . ILE A 1 131 ? 2.388 3.241 -9.652 1.00 91.75 131 ILE A O 1
ATOM 1067 N N . PRO A 1 132 ? 1.796 4.840 -11.118 1.00 93.94 132 PRO A N 1
ATOM 1068 C CA . PRO A 1 132 ? 2.904 4.574 -12.026 1.00 93.94 132 PRO A CA 1
ATOM 1069 C C . PRO A 1 132 ? 4.209 5.163 -11.474 1.00 93.94 132 PRO A C 1
ATOM 1071 O O . PRO A 1 132 ? 4.218 6.250 -10.901 1.00 93.94 132 PRO A O 1
ATOM 1074 N N . GLY A 1 133 ? 5.320 4.466 -11.693 1.00 91.56 133 GLY A N 1
ATOM 1075 C CA . GLY A 1 133 ? 6.649 4.889 -11.260 1.00 91.56 133 GLY A CA 1
ATOM 1076 C C . GLY A 1 133 ? 7.766 4.168 -12.009 1.00 91.56 133 GLY A C 1
ATOM 1077 O O . GLY A 1 133 ? 7.528 3.289 -12.839 1.00 91.56 133 GLY A O 1
ATOM 1078 N N . GLU A 1 134 ? 9.005 4.543 -11.720 1.00 91.19 134 GLU A N 1
ATOM 1079 C CA . GLU A 1 134 ? 10.202 3.902 -12.261 1.00 91.19 134 GLU A CA 1
ATOM 1080 C C . GLU A 1 134 ? 11.108 3.487 -11.107 1.00 91.19 134 GLU A C 1
ATOM 1082 O O . GLU A 1 134 ? 11.392 4.283 -10.214 1.00 91.19 134 GLU A O 1
ATOM 1087 N N . ILE A 1 135 ? 11.523 2.222 -11.109 1.00 87.62 135 ILE A N 1
ATOM 1088 C CA . ILE A 1 135 ? 12.500 1.708 -10.157 1.00 87.62 135 ILE A CA 1
ATOM 1089 C C . ILE A 1 135 ? 13.861 1.815 -10.830 1.00 87.62 135 ILE A C 1
ATOM 1091 O O . ILE A 1 135 ? 14.095 1.207 -11.877 1.00 87.62 135 ILE A O 1
ATOM 1095 N N . ILE A 1 136 ? 14.746 2.582 -10.206 1.00 85.81 136 ILE A N 1
ATOM 1096 C CA . ILE A 1 136 ? 16.148 2.712 -10.591 1.00 85.81 136 ILE A CA 1
ATOM 1097 C C . ILE A 1 136 ? 17.021 2.005 -9.557 1.00 85.81 136 ILE A C 1
ATOM 1099 O O . ILE A 1 136 ? 16.684 1.956 -8.372 1.00 85.81 136 ILE A O 1
ATOM 1103 N N . ARG A 1 137 ? 18.146 1.453 -9.999 1.00 77.56 137 ARG A N 1
ATOM 1104 C CA . ARG A 1 137 ? 19.177 0.957 -9.093 1.00 77.56 137 ARG A CA 1
ATOM 1105 C C . ARG A 1 137 ? 19.951 2.137 -8.517 1.00 77.56 137 ARG A C 1
ATOM 1107 O O . ARG A 1 137 ? 20.343 3.033 -9.263 1.00 77.56 137 ARG A O 1
ATOM 1114 N N . ILE A 1 138 ? 20.137 2.107 -7.199 1.00 70.31 138 ILE A N 1
ATOM 1115 C CA . ILE A 1 138 ? 20.956 3.053 -6.432 1.00 70.31 138 ILE A CA 1
ATOM 1116 C C . ILE A 1 138 ? 22.312 2.404 -6.161 1.00 70.31 138 ILE A C 1
ATOM 1118 O O . ILE A 1 138 ? 22.326 1.179 -5.888 1.00 70.31 138 ILE A O 1
#

Radius of gy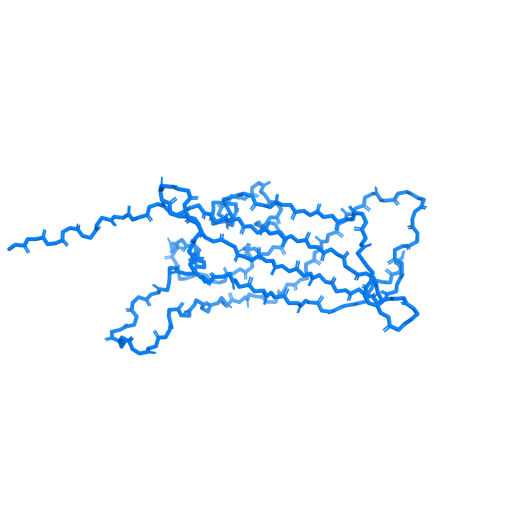ration: 18.02 Å; chains: 1; bounding box: 58×31×44 Å

Organism: NCBI:txid37001